Protein AF-A0A380EDW5-F1 (afdb_monomer_lite)

Foldseek 3Di:
DDFPAPDKDWAPDPDDDDDDRDPQAFTWIKTHDPPDQWIKIKTQVLSVCCVPPVDHSVNDPDGMDIDIHGDDPRVVVLVVVCVVPVQNLVSVLVVCVVGDFAFDDDPVDDPVPGHGDPVVCVVSPNPDDGDPDPPPPDPDDPVVVVVVCCVPCVVVVVVVPD

Sequence (162 aa):
MHFRLRSFKNYRSGELVHRDEKPYMGNTLYIGSLKSEVYFCIYEKDYEQYVKNDVPLEDAEVKNRFEIRLKNDRATQAMKDLLAHQQAEKTAFEIINRYIRFADKDDTKRRSDWKTNERWEWFIGKNRGALRLTTQPEPYSFERTLNWLHHQVAPTLKIASI

pLDDT: mean 74.52, std 17.67, range [36.69, 94.5]

InterPro domains:
  IPR003491 Replication initiation protein-like, C-terminal [PF02486] (4-159)

Structure (mmCIF, N/CA/C/O bac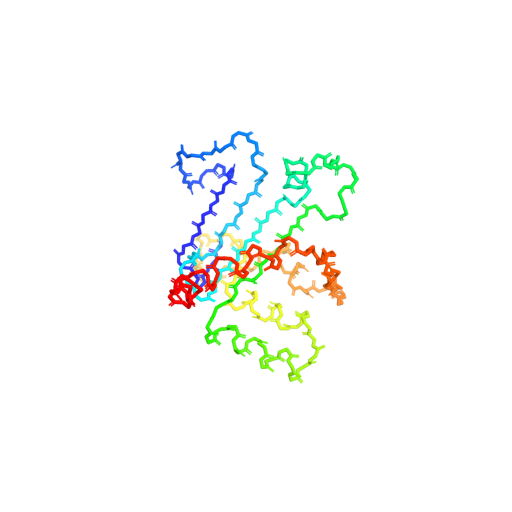kbone):
data_AF-A0A380EDW5-F1
#
_entry.id   AF-A0A380EDW5-F1
#
loop_
_atom_site.group_PDB
_atom_site.id
_atom_site.type_symbol
_atom_site.label_atom_id
_atom_site.label_alt_id
_atom_site.label_comp_id
_atom_site.label_asym_id
_atom_site.label_entity_id
_atom_site.label_seq_id
_atom_site.pdbx_PDB_ins_code
_atom_site.Cartn_x
_atom_site.Cartn_y
_atom_site.Cartn_z
_atom_site.occupancy
_atom_site.B_iso_or_equiv
_atom_site.auth_seq_id
_atom_site.auth_comp_id
_atom_site.auth_asym_id
_atom_site.auth_atom_id
_atom_site.pdbx_PDB_model_num
ATOM 1 N N . MET A 1 1 ? -17.288 2.778 3.390 1.00 41.66 1 MET A N 1
ATOM 2 C CA . MET A 1 1 ? -15.819 2.924 3.580 1.00 41.66 1 MET A CA 1
ATOM 3 C C . MET A 1 1 ? -15.544 3.628 4.909 1.00 41.66 1 MET A C 1
ATOM 5 O O . MET A 1 1 ? -16.112 4.693 5.114 1.00 41.66 1 MET A O 1
ATOM 9 N N . HIS A 1 2 ? -14.774 3.066 5.848 1.00 38.78 2 HIS A N 1
ATOM 10 C CA . HIS A 1 2 ? -14.362 3.743 7.094 1.00 38.78 2 HIS A CA 1
ATOM 11 C C . HIS A 1 2 ? -12.837 3.848 7.096 1.00 38.78 2 HIS A C 1
ATOM 13 O O . HIS A 1 2 ? -12.150 2.835 7.010 1.00 38.78 2 HIS A O 1
ATOM 19 N N . PHE A 1 3 ? -12.320 5.070 7.167 1.00 49.59 3 PHE A N 1
ATOM 20 C CA . PHE A 1 3 ? -10.891 5.323 7.256 1.00 49.59 3 PHE A CA 1
ATOM 21 C C . PHE A 1 3 ? -10.575 5.960 8.598 1.00 49.59 3 PHE A C 1
ATOM 23 O O . PHE A 1 3 ? -11.272 6.878 9.033 1.00 49.59 3 PHE A O 1
ATOM 30 N N . ARG A 1 4 ? -9.461 5.547 9.205 1.00 54.53 4 ARG A N 1
ATOM 31 C CA . ARG A 1 4 ? -8.828 6.347 10.263 1.00 54.53 4 ARG A CA 1
ATOM 32 C C . ARG A 1 4 ? -8.182 7.620 9.689 1.00 54.53 4 ARG A C 1
ATOM 34 O O . ARG A 1 4 ? -7.960 8.586 10.412 1.00 54.53 4 ARG A O 1
ATOM 41 N N . LEU A 1 5 ? -7.912 7.623 8.381 1.00 51.28 5 LEU A N 1
ATOM 42 C CA . LEU A 1 5 ? -7.402 8.744 7.593 1.00 51.28 5 LEU A CA 1
ATOM 43 C C . LEU A 1 5 ? -8.564 9.577 7.025 1.00 51.28 5 LEU A C 1
ATOM 45 O O . LEU A 1 5 ? -9.466 9.054 6.383 1.00 51.28 5 LEU A O 1
ATOM 49 N N . ARG A 1 6 ? -8.561 10.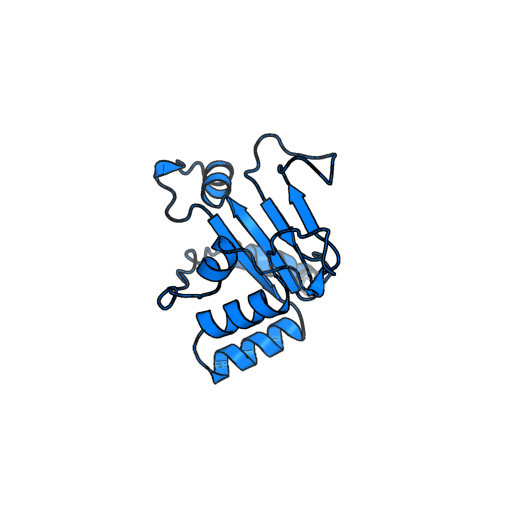891 7.262 1.00 54.19 6 ARG A N 1
ATOM 50 C CA . ARG A 1 6 ? -9.708 11.774 6.955 1.00 54.19 6 ARG A CA 1
ATOM 51 C C . ARG A 1 6 ? -9.723 12.349 5.534 1.00 54.19 6 ARG A C 1
ATOM 53 O O . ARG A 1 6 ? -10.597 13.143 5.216 1.00 54.19 6 ARG A O 1
ATOM 60 N N . SER A 1 7 ? -8.756 11.987 4.698 1.00 57.94 7 SER A N 1
ATOM 61 C CA . SER A 1 7 ? -8.604 12.521 3.344 1.00 57.94 7 SER A CA 1
ATOM 62 C C . SER A 1 7 ? -8.328 11.379 2.381 1.00 57.94 7 SER A C 1
ATOM 64 O O . SER A 1 7 ? -7.574 10.469 2.714 1.00 57.94 7 SER A O 1
ATOM 66 N N . PHE A 1 8 ? -8.938 11.430 1.206 1.00 59.56 8 PHE A N 1
ATOM 67 C CA . PHE A 1 8 ? -8.614 10.588 0.065 1.00 59.56 8 PHE A CA 1
ATOM 68 C C . PHE A 1 8 ? -8.682 11.452 -1.196 1.00 59.56 8 PHE A C 1
ATOM 70 O O . PHE A 1 8 ? -9.375 12.471 -1.215 1.00 59.56 8 PHE A O 1
ATOM 77 N N . LYS A 1 9 ? -7.919 11.077 -2.219 1.00 61.53 9 LYS A N 1
ATOM 78 C CA . LYS A 1 9 ? -7.956 11.684 -3.550 1.00 61.53 9 LYS A CA 1
ATOM 79 C C . LYS A 1 9 ? -8.046 10.565 -4.568 1.00 61.53 9 LYS A C 1
ATOM 81 O O . LYS A 1 9 ? -7.199 9.674 -4.556 1.00 61.53 9 LYS A O 1
ATOM 86 N N . ASN A 1 10 ? -9.058 10.612 -5.418 1.00 54.59 10 ASN A N 1
ATOM 87 C CA . ASN A 1 10 ? -9.188 9.702 -6.541 1.00 54.59 10 ASN A CA 1
ATOM 88 C C . ASN A 1 10 ? -8.859 10.458 -7.829 1.00 54.59 10 ASN A C 1
ATOM 90 O O . ASN A 1 10 ? -9.257 11.609 -7.983 1.00 54.59 10 ASN A O 1
ATOM 94 N N . TYR A 1 11 ? -8.113 9.818 -8.716 1.00 55.50 11 TYR A N 1
ATOM 95 C CA . TYR A 1 11 ? -7.901 10.259 -10.081 1.00 55.50 11 TYR A CA 1
ATOM 96 C C . TYR A 1 11 ? -8.624 9.251 -10.982 1.00 55.50 11 TYR A C 1
ATOM 98 O O . TYR A 1 11 ? -8.262 8.071 -10.967 1.00 55.50 11 TYR A O 1
ATOM 106 N N . ARG A 1 12 ? -9.625 9.748 -11.733 1.00 47.16 12 ARG A N 1
ATOM 107 C CA . ARG A 1 12 ? -10.540 9.062 -12.670 1.00 47.16 12 ARG A CA 1
ATOM 108 C C . ARG A 1 12 ? -11.780 8.318 -12.171 1.00 47.16 12 ARG A C 1
ATOM 110 O O . ARG A 1 12 ? -12.665 8.092 -12.998 1.00 47.16 12 ARG A O 1
ATOM 117 N N . SER A 1 13 ? -11.954 7.972 -10.891 1.00 40.84 13 SER A N 1
ATOM 118 C CA . SER A 1 13 ? -13.284 7.498 -10.471 1.00 40.84 13 SER A CA 1
ATOM 119 C C . SER A 1 13 ? -14.218 8.697 -10.343 1.00 40.84 13 SER A C 1
ATOM 121 O O . SER A 1 13 ? -14.036 9.519 -9.444 1.00 40.84 13 SER A O 1
ATOM 123 N N . GLY A 1 14 ? -15.205 8.793 -11.235 1.00 41.03 14 GLY A N 1
ATOM 124 C CA . GLY A 1 14 ? -16.296 9.753 -11.110 1.00 41.03 14 GLY A CA 1
ATOM 125 C C . GLY A 1 14 ? -16.817 9.802 -9.671 1.00 41.03 14 GLY A C 1
ATOM 126 O O . GLY A 1 14 ? -17.044 8.765 -9.057 1.00 41.03 14 GLY A O 1
ATOM 127 N N . GLU A 1 15 ? -16.968 11.026 -9.173 1.00 41.50 15 GLU A N 1
ATOM 128 C CA . GLU A 1 15 ? -17.260 11.440 -7.796 1.00 41.50 15 GLU A CA 1
ATOM 129 C C . GLU A 1 15 ? -16.038 11.717 -6.896 1.00 41.50 15 GLU A C 1
ATOM 131 O O . GLU A 1 15 ? -15.424 10.844 -6.287 1.00 41.50 15 GLU A O 1
ATOM 136 N N . LEU A 1 16 ? -15.823 13.032 -6.725 1.00 43.62 16 LEU A N 1
ATOM 137 C CA . LEU A 1 16 ? -14.997 13.714 -5.722 1.00 43.62 16 LEU A CA 1
ATOM 138 C C . LEU A 1 16 ? -13.505 13.891 -6.073 1.00 43.62 16 LEU A C 1
ATOM 140 O O . LEU A 1 16 ? -12.632 13.370 -5.383 1.00 43.62 16 LEU A O 1
ATOM 144 N N . VAL A 1 17 ? -13.230 14.720 -7.099 1.00 36.69 17 VAL A N 1
ATOM 145 C CA . VAL A 1 17 ? -12.353 15.930 -7.110 1.00 36.69 17 VAL A CA 1
ATOM 146 C C . VAL A 1 17 ? -11.959 16.263 -8.570 1.00 36.69 17 VAL A C 1
ATOM 148 O O . VAL A 1 17 ? -11.244 15.504 -9.207 1.00 36.69 17 VAL A O 1
ATOM 151 N N . HIS A 1 18 ? -12.387 17.420 -9.100 1.00 46.44 18 HIS A N 1
ATOM 152 C CA . HIS A 1 18 ? -11.993 17.945 -10.427 1.00 46.44 18 HIS A CA 1
ATOM 153 C C . HIS A 1 18 ? -10.767 18.881 -10.356 1.00 46.44 18 HIS A C 1
ATOM 155 O O . HIS A 1 18 ? -10.697 19.688 -9.430 1.00 46.44 18 HIS A O 1
ATOM 161 N N . ARG A 1 19 ? -9.872 18.848 -11.368 1.00 39.47 19 ARG A N 1
ATOM 162 C CA . ARG A 1 19 ? -9.721 19.892 -12.431 1.00 39.47 19 ARG A CA 1
ATOM 163 C C . ARG A 1 19 ? -8.540 19.675 -13.397 1.00 39.47 19 ARG A C 1
ATOM 165 O O . ARG A 1 19 ? -8.587 20.234 -14.481 1.00 39.47 19 ARG A O 1
ATOM 172 N N . ASP A 1 20 ? -7.566 18.826 -13.062 1.00 45.53 20 ASP A N 1
ATOM 173 C CA . ASP A 1 20 ? -6.349 18.610 -13.874 1.00 45.53 20 ASP A CA 1
ATOM 174 C C . ASP A 1 20 ? -6.137 17.127 -14.233 1.00 45.53 20 ASP A C 1
ATOM 176 O O . ASP A 1 20 ? -5.048 16.568 -14.076 1.00 45.53 20 ASP A O 1
ATOM 180 N N . GLU A 1 21 ? -7.195 16.435 -14.660 1.00 49.06 21 GLU A N 1
ATOM 181 C CA . GLU A 1 21 ? -7.068 15.046 -15.103 1.00 49.06 21 GLU A CA 1
ATOM 182 C C . GLU A 1 21 ? -6.335 14.999 -16.444 1.00 49.06 21 GLU A C 1
ATOM 184 O O . GLU A 1 21 ? -6.858 15.409 -17.479 1.00 49.06 21 GLU A O 1
ATOM 189 N N . LYS A 1 22 ? -5.100 14.483 -16.441 1.00 51.81 22 LYS A N 1
ATOM 190 C CA . LYS A 1 22 ? -4.420 14.166 -17.694 1.00 51.81 22 LYS A CA 1
ATOM 191 C C . LYS A 1 22 ? -5.186 13.019 -18.376 1.00 51.81 22 LYS A C 1
ATOM 193 O O . LYS A 1 22 ? -5.343 11.955 -17.766 1.00 51.81 22 LYS A O 1
ATOM 198 N N . PRO A 1 23 ? -5.610 13.172 -19.643 1.00 51.75 23 PRO A N 1
ATOM 199 C CA . PRO A 1 23 ? -6.417 12.187 -20.377 1.00 51.75 23 PRO A CA 1
ATOM 200 C C . PRO A 1 23 ? -5.718 10.838 -20.630 1.00 51.75 23 PRO A C 1
ATOM 202 O O . PRO A 1 23 ? -6.319 9.938 -21.208 1.00 51.75 23 PRO A O 1
ATOM 205 N N . TYR A 1 24 ? -4.514 10.626 -20.086 1.00 54.88 24 TYR A N 1
ATOM 206 C CA . TYR A 1 24 ? -3.712 9.411 -20.243 1.00 54.88 24 TYR A CA 1
ATOM 207 C C . TYR A 1 24 ? -3.263 8.742 -18.928 1.00 54.88 24 TYR A C 1
ATOM 209 O O . TYR A 1 24 ? -2.404 7.880 -18.981 1.00 54.88 24 TYR A O 1
ATOM 217 N N . MET A 1 25 ? -3.775 9.095 -17.742 1.00 60.59 25 MET A N 1
ATOM 218 C CA . MET A 1 25 ? -3.390 8.389 -16.499 1.00 60.59 25 MET A CA 1
ATOM 219 C C . MET A 1 25 ? -4.383 7.284 -16.133 1.00 60.59 25 MET A C 1
ATOM 221 O O . MET A 1 25 ? -5.539 7.600 -15.911 1.00 60.59 25 MET A O 1
ATOM 225 N N . GLY A 1 26 ? -3.956 6.024 -16.005 1.00 65.25 26 GLY A N 1
ATOM 226 C CA . GLY A 1 26 ? -4.782 4.956 -15.413 1.00 65.25 26 GLY A CA 1
ATOM 227 C C . GLY A 1 26 ? -5.332 5.324 -14.023 1.00 65.25 26 GLY A C 1
ATOM 228 O O . GLY A 1 26 ? -4.883 6.291 -13.394 1.00 65.25 26 GLY A O 1
ATOM 229 N N . ASN A 1 27 ? -6.319 4.574 -13.532 1.00 81.06 27 ASN A N 1
ATOM 230 C CA . ASN A 1 27 ? -6.985 4.880 -12.263 1.00 81.06 27 ASN A CA 1
ATOM 231 C C . ASN A 1 27 ? -5.978 4.886 -11.105 1.00 81.06 27 ASN A C 1
ATOM 233 O O . ASN A 1 27 ? -5.196 3.949 -10.941 1.00 81.06 27 ASN A O 1
ATOM 237 N N . THR A 1 28 ? -6.000 5.943 -10.287 1.00 82.56 28 THR A N 1
ATOM 238 C CA . THR A 1 28 ? -5.124 6.073 -9.113 1.00 82.56 28 THR A CA 1
ATOM 239 C C . THR A 1 28 ? -5.902 6.589 -7.909 1.00 82.56 28 THR A C 1
ATOM 241 O O . THR A 1 28 ? -6.503 7.659 -7.943 1.00 82.56 28 THR A O 1
ATOM 244 N N . LEU A 1 29 ? -5.828 5.868 -6.796 1.00 86.38 29 LEU A N 1
ATOM 245 C CA . LEU A 1 29 ? -6.452 6.207 -5.527 1.00 86.38 29 LEU A CA 1
ATOM 246 C C . LEU A 1 29 ? -5.385 6.445 -4.456 1.00 86.38 29 LEU A C 1
ATOM 248 O O . LEU A 1 29 ? -4.678 5.529 -4.031 1.00 86.38 29 LEU A O 1
ATOM 252 N N . TYR A 1 30 ? -5.323 7.680 -3.964 1.00 87.12 30 TYR A N 1
ATOM 253 C CA . TYR A 1 30 ? -4.570 8.040 -2.772 1.00 87.12 30 TYR A CA 1
ATOM 254 C C . TYR A 1 30 ? -5.481 8.051 -1.551 1.00 87.12 30 TYR A C 1
ATOM 256 O O . TYR A 1 30 ? -6.520 8.713 -1.531 1.00 87.12 30 TYR A O 1
ATOM 264 N N . ILE A 1 31 ? -5.061 7.369 -0.492 1.00 87.50 31 ILE A N 1
ATOM 265 C CA . ILE A 1 31 ? -5.769 7.339 0.789 1.00 87.50 31 ILE A CA 1
ATOM 266 C C . ILE A 1 31 ? -4.842 7.921 1.849 1.00 87.50 31 ILE A C 1
ATOM 268 O O . ILE A 1 31 ? -3.760 7.397 2.101 1.00 87.50 31 ILE A O 1
ATOM 272 N N . GLY A 1 32 ? -5.278 8.989 2.501 1.00 84.00 32 GLY A N 1
ATOM 273 C CA . GLY A 1 32 ? -4.457 9.809 3.380 1.00 84.00 32 GLY A CA 1
ATOM 274 C C . GLY A 1 32 ? -3.890 11.040 2.676 1.00 84.00 32 GLY A C 1
ATOM 275 O O . GLY A 1 32 ? -4.061 11.258 1.479 1.00 84.00 32 GLY A O 1
ATOM 276 N N . SER A 1 33 ? -3.214 11.879 3.457 1.00 83.56 33 SER A N 1
ATOM 277 C CA . SER A 1 33 ? -2.545 13.073 2.939 1.00 83.56 33 SER A CA 1
ATOM 278 C C . SER A 1 33 ? -1.107 12.743 2.549 1.00 83.56 33 SER A C 1
ATOM 280 O O . SER A 1 33 ? -0.386 12.131 3.333 1.00 83.56 33 SER A O 1
ATOM 282 N N . LEU A 1 34 ? -0.634 13.251 1.408 1.00 82.81 34 LEU A N 1
ATOM 283 C CA . LEU A 1 34 ? 0.780 13.151 1.009 1.00 82.81 34 LEU A CA 1
ATOM 284 C C . LEU A 1 34 ? 1.735 13.788 2.034 1.00 82.81 34 LEU A C 1
ATOM 286 O O . LEU A 1 34 ? 2.914 13.437 2.081 1.00 82.81 34 LEU A O 1
ATOM 290 N N . LYS A 1 35 ? 1.243 14.721 2.862 1.00 84.12 35 LYS A N 1
ATOM 291 C CA . LYS A 1 35 ? 2.008 15.344 3.955 1.00 84.12 35 LYS A CA 1
ATOM 292 C C . LYS A 1 35 ? 2.001 14.520 5.246 1.00 84.12 35 LYS A C 1
ATOM 294 O O . LYS A 1 35 ? 2.803 14.795 6.126 1.00 84.12 35 LYS A O 1
ATOM 299 N N . SER A 1 36 ? 1.108 13.538 5.373 1.00 85.19 36 SER A N 1
ATOM 300 C CA . SER A 1 36 ? 1.035 12.691 6.565 1.00 85.19 36 SER A CA 1
ATOM 301 C C . SER A 1 36 ? 2.130 11.624 6.580 1.00 85.19 36 SER A C 1
ATOM 303 O O . SER A 1 36 ? 2.738 11.315 5.552 1.00 85.19 36 SER A O 1
ATOM 305 N N . GLU A 1 37 ? 2.373 11.059 7.761 1.00 89.50 37 GLU A N 1
ATOM 306 C CA . GLU A 1 37 ? 3.376 10.009 7.959 1.00 89.50 37 GLU A CA 1
ATOM 307 C C . GLU A 1 37 ? 2.957 8.641 7.416 1.00 89.50 37 GLU A C 1
ATOM 309 O O . GLU A 1 37 ? 3.798 7.755 7.306 1.00 89.50 37 GLU A O 1
ATOM 314 N N . VAL A 1 38 ? 1.673 8.463 7.084 1.00 89.56 38 VAL A N 1
ATOM 315 C CA . VAL A 1 38 ? 1.143 7.252 6.449 1.00 89.56 38 VAL A CA 1
ATOM 316 C C . VAL A 1 38 ? 0.128 7.640 5.389 1.00 89.56 38 VAL A C 1
ATOM 318 O O . VAL A 1 38 ? -0.891 8.256 5.698 1.00 89.56 38 VAL A O 1
ATOM 321 N N . TYR A 1 39 ? 0.364 7.216 4.156 1.00 90.94 39 TYR A N 1
ATOM 322 C CA . TYR A 1 39 ? -0.643 7.243 3.104 1.00 90.94 39 TYR A CA 1
ATOM 323 C C . TYR A 1 39 ? -0.509 6.010 2.214 1.00 90.94 39 TYR A C 1
ATOM 325 O O . TYR A 1 39 ? 0.519 5.333 2.211 1.00 90.94 39 TYR A O 1
ATOM 333 N N . PHE A 1 40 ? -1.560 5.724 1.462 1.00 90.69 40 PHE A N 1
ATOM 334 C CA . PHE A 1 40 ? -1.609 4.604 0.534 1.00 90.69 40 PHE A CA 1
ATOM 335 C C . PHE A 1 40 ? -1.794 5.118 -0.885 1.00 90.69 40 PHE A C 1
ATOM 337 O O . PHE A 1 40 ? -2.445 6.146 -1.087 1.00 90.69 40 PHE A O 1
ATOM 344 N N . CYS A 1 41 ? -1.221 4.405 -1.848 1.00 90.75 41 CYS A N 1
ATOM 345 C CA . CYS A 1 41 ? -1.361 4.683 -3.272 1.00 90.75 41 CYS A CA 1
ATOM 346 C C . CYS A 1 41 ? -1.721 3.381 -3.983 1.00 90.75 41 CYS A C 1
ATOM 348 O O . CYS A 1 41 ? -0.945 2.429 -3.958 1.00 90.75 41 CYS A O 1
ATOM 350 N N . ILE A 1 42 ? -2.905 3.337 -4.580 1.00 89.94 42 ILE A N 1
ATOM 351 C CA . ILE A 1 42 ? -3.434 2.172 -5.288 1.00 89.94 42 ILE A CA 1
ATOM 352 C C . ILE A 1 42 ? -3.636 2.590 -6.733 1.00 89.94 42 ILE A C 1
ATOM 354 O O . ILE A 1 42 ? -4.336 3.571 -6.963 1.00 89.94 42 ILE A O 1
ATOM 358 N N . TYR A 1 43 ? -3.023 1.904 -7.690 1.00 89.31 43 TYR A N 1
ATOM 359 C CA . TYR A 1 43 ? -3.123 2.310 -9.090 1.00 89.31 43 TYR A CA 1
ATOM 360 C C . TYR A 1 43 ? -2.917 1.166 -10.078 1.00 89.31 43 TYR A C 1
ATOM 362 O O . TYR A 1 43 ? -2.344 0.127 -9.736 1.00 89.31 43 TYR A O 1
ATOM 370 N N . GLU A 1 44 ? -3.361 1.409 -11.308 1.00 89.62 44 GLU A N 1
ATOM 371 C CA . GLU A 1 44 ? -3.144 0.567 -12.489 1.00 89.62 44 GLU A CA 1
ATOM 372 C C . GLU A 1 44 ? -1.679 0.688 -12.941 1.00 89.62 44 GLU A C 1
ATOM 374 O O . GLU A 1 44 ? -1.263 1.661 -13.576 1.00 89.62 44 GLU A O 1
ATOM 379 N N . LYS A 1 45 ? -0.860 -0.276 -12.512 1.00 89.81 45 LYS A N 1
ATOM 380 C CA . LYS A 1 45 ? 0.584 -0.328 -12.760 1.00 89.81 45 LYS A CA 1
ATOM 381 C C . LYS A 1 45 ? 0.895 -0.700 -14.206 1.00 89.81 45 LYS A C 1
ATOM 383 O O . LYS A 1 45 ? 1.862 -0.174 -14.744 1.00 89.81 45 LYS A O 1
ATOM 388 N N . ASP A 1 46 ? 0.086 -1.549 -14.824 1.00 89.12 46 ASP A N 1
ATOM 389 C CA . ASP A 1 46 ? 0.166 -1.861 -16.254 1.00 89.12 46 ASP A CA 1
ATOM 390 C C . ASP A 1 46 ? -0.005 -0.597 -17.104 1.00 89.12 46 ASP A C 1
ATOM 392 O O . ASP A 1 46 ? 0.832 -0.294 -17.951 1.00 89.12 46 ASP A O 1
ATOM 396 N N . TYR A 1 47 ? -1.014 0.213 -16.793 1.00 87.81 47 TYR A N 1
ATOM 397 C CA . TYR A 1 47 ? -1.272 1.471 -17.477 1.00 87.81 47 TYR A CA 1
ATOM 398 C C . TYR A 1 47 ? -0.182 2.513 -17.197 1.00 87.81 47 TYR A C 1
ATOM 400 O O . TYR A 1 47 ? 0.217 3.255 -18.093 1.00 87.81 47 TYR A O 1
ATOM 408 N N . GLU A 1 48 ? 0.344 2.567 -15.967 1.00 85.25 48 GLU A N 1
ATOM 409 C CA . GLU A 1 48 ? 1.505 3.406 -15.648 1.00 85.25 48 GLU A CA 1
ATOM 410 C C . GLU A 1 48 ? 2.729 3.027 -16.498 1.00 85.25 48 GLU A C 1
ATOM 412 O O . GLU A 1 48 ? 3.426 3.919 -16.982 1.00 85.25 48 GLU A O 1
ATOM 417 N N . GLN A 1 49 ? 2.984 1.726 -16.683 1.00 85.12 49 GLN A N 1
ATOM 418 C CA . GLN A 1 49 ? 4.108 1.226 -17.479 1.00 85.12 49 GLN A CA 1
ATOM 419 C C . GLN A 1 49 ? 3.912 1.476 -18.973 1.00 85.12 49 GLN A C 1
ATOM 421 O O . GLN A 1 49 ? 4.847 1.932 -19.626 1.00 85.12 49 GLN A O 1
ATOM 426 N N . TYR A 1 50 ? 2.701 1.273 -19.491 1.00 84.69 50 TYR A N 1
ATOM 427 C CA . TYR A 1 50 ? 2.357 1.613 -20.870 1.00 84.69 50 TYR A CA 1
ATOM 428 C C . TYR A 1 50 ? 2.632 3.091 -21.168 1.00 84.69 50 TYR A C 1
ATOM 430 O O . TYR A 1 50 ? 3.349 3.427 -22.102 1.00 84.69 50 TYR A O 1
ATOM 438 N N . VAL A 1 51 ? 2.155 3.997 -20.313 1.00 82.31 51 VAL A N 1
ATOM 439 C CA . VAL A 1 51 ? 2.300 5.444 -20.540 1.00 82.31 51 VAL A CA 1
ATOM 440 C C . VAL A 1 51 ? 3.745 5.925 -20.401 1.00 82.31 51 VAL A C 1
ATOM 442 O O . VAL A 1 51 ? 4.142 6.867 -21.084 1.00 82.31 51 VAL A O 1
ATOM 445 N N . LYS A 1 52 ? 4.525 5.348 -19.479 1.00 82.56 52 LYS A N 1
ATOM 446 C CA . LYS A 1 52 ? 5.893 5.815 -19.201 1.00 82.56 52 LYS A CA 1
ATOM 447 C C . LYS A 1 52 ? 6.953 5.160 -20.071 1.00 82.56 52 LYS A C 1
ATOM 449 O O . LYS A 1 52 ? 7.925 5.822 -20.412 1.00 82.56 52 LYS A O 1
ATOM 454 N N . ASN A 1 53 ? 6.779 3.876 -20.355 1.00 83.56 53 ASN A N 1
ATOM 455 C CA . ASN A 1 53 ? 7.814 3.013 -20.908 1.00 83.56 53 ASN A CA 1
ATOM 456 C C . ASN A 1 53 ? 7.350 2.270 -22.173 1.00 83.56 53 ASN A C 1
ATOM 458 O O . ASN A 1 53 ? 8.087 1.414 -22.648 1.00 83.56 53 ASN A O 1
ATOM 462 N N . ASP A 1 54 ? 6.152 2.573 -22.696 1.00 83.81 54 ASP A N 1
ATOM 463 C CA . ASP A 1 54 ? 5.564 1.969 -23.906 1.00 83.81 54 ASP A CA 1
ATOM 464 C C . ASP A 1 54 ? 5.474 0.433 -23.852 1.00 83.81 54 ASP A C 1
ATOM 466 O O . ASP A 1 54 ? 5.492 -0.258 -24.866 1.00 83.81 54 ASP A O 1
ATOM 470 N N . VAL A 1 55 ? 5.379 -0.121 -22.637 1.00 84.62 55 VAL A N 1
ATOM 471 C CA . VAL A 1 55 ? 5.199 -1.561 -22.424 1.00 84.62 55 VAL A CA 1
ATOM 472 C C . VAL A 1 55 ? 3.747 -1.923 -22.749 1.00 84.62 55 VAL A C 1
ATOM 474 O O . VAL A 1 55 ? 2.846 -1.362 -22.115 1.00 84.62 55 VAL A O 1
ATOM 477 N N . PRO A 1 56 ? 3.481 -2.854 -23.684 1.00 88.06 56 PRO A N 1
ATOM 478 C CA . PRO A 1 56 ? 2.123 -3.294 -23.980 1.00 88.06 56 PRO A CA 1
ATOM 479 C C . PRO A 1 56 ? 1.397 -3.792 -22.725 1.00 88.06 56 PRO A C 1
ATOM 481 O O . PRO A 1 56 ? 1.973 -4.479 -21.883 1.00 88.06 56 PRO A O 1
ATOM 484 N N . LEU A 1 57 ? 0.103 -3.475 -22.599 1.00 86.00 57 LEU A N 1
ATOM 485 C CA . LEU A 1 57 ? -0.696 -3.865 -21.425 1.00 86.00 57 LEU A CA 1
ATOM 486 C C . LEU A 1 57 ? -0.768 -5.389 -21.231 1.00 86.00 57 LEU A C 1
ATOM 488 O O . LEU A 1 57 ? -0.933 -5.863 -20.109 1.00 86.00 57 LEU A O 1
ATOM 492 N N . GLU A 1 58 ? -0.661 -6.149 -22.321 1.00 88.12 58 GLU A N 1
ATOM 493 C CA . GLU A 1 58 ? -0.630 -7.615 -22.312 1.00 88.12 58 GLU A CA 1
ATOM 494 C C . GLU A 1 58 ? 0.671 -8.193 -21.742 1.00 88.12 58 GLU A C 1
ATOM 496 O O . GLU A 1 58 ? 0.635 -9.250 -21.113 1.00 88.12 58 GLU A O 1
ATOM 501 N N . ASP A 1 59 ? 1.776 -7.454 -21.861 1.00 88.44 59 ASP A N 1
ATOM 502 C CA . ASP A 1 59 ? 3.101 -7.853 -21.379 1.00 88.44 59 ASP A CA 1
ATOM 503 C C . ASP A 1 59 ? 3.357 -7.419 -19.925 1.00 88.44 59 ASP A C 1
ATOM 505 O O . ASP A 1 59 ? 4.386 -7.743 -19.325 1.00 88.44 59 ASP A O 1
ATOM 509 N N . ALA A 1 60 ? 2.429 -6.673 -19.322 1.00 83.00 60 ALA A N 1
ATOM 510 C CA . ALA A 1 60 ? 2.583 -6.179 -17.964 1.00 83.00 60 ALA A CA 1
ATOM 511 C C . ALA A 1 60 ? 2.441 -7.305 -16.921 1.00 83.00 60 ALA A C 1
ATOM 513 O O . ALA A 1 60 ? 1.348 -7.807 -16.655 1.00 83.00 60 ALA A O 1
ATOM 514 N N . GLU A 1 61 ? 3.543 -7.633 -16.236 1.00 84.75 61 GLU A N 1
ATOM 515 C CA . GLU A 1 61 ? 3.568 -8.628 -15.146 1.00 84.75 61 GLU A CA 1
ATOM 516 C C . GLU A 1 61 ? 2.637 -8.248 -13.979 1.00 84.75 61 GLU A C 1
ATOM 518 O O . GLU A 1 61 ? 2.001 -9.098 -13.353 1.00 84.75 61 GLU A O 1
ATOM 523 N N . VAL A 1 62 ? 2.540 -6.950 -13.676 1.00 85.69 62 VAL A N 1
ATOM 524 C CA . VAL A 1 62 ? 1.751 -6.428 -12.556 1.00 85.69 62 VAL A CA 1
ATOM 525 C C . VAL A 1 62 ? 0.695 -5.465 -13.073 1.00 85.69 62 VAL A C 1
ATOM 527 O O . VAL A 1 62 ? 1.019 -4.351 -13.478 1.00 85.69 62 VAL A O 1
ATOM 530 N N . LYS A 1 63 ? -0.577 -5.863 -12.956 1.00 88.94 63 LYS A N 1
ATOM 531 C CA . LYS A 1 63 ? -1.722 -5.020 -13.335 1.00 88.94 63 LYS A CA 1
ATOM 532 C C . LYS A 1 63 ? -1.983 -3.891 -12.350 1.00 88.94 63 LYS A C 1
ATOM 534 O O . LYS A 1 63 ? -2.037 -2.731 -12.717 1.00 88.94 63 LYS A O 1
ATOM 539 N N . ASN A 1 64 ? -2.092 -4.212 -11.062 1.00 88.38 64 ASN A N 1
ATOM 540 C CA . ASN A 1 64 ? -2.376 -3.234 -10.011 1.00 88.38 64 ASN A CA 1
ATOM 541 C C . ASN A 1 64 ? -1.254 -3.215 -8.979 1.00 88.38 64 ASN A C 1
ATOM 543 O O . ASN A 1 64 ? -0.765 -4.273 -8.580 1.00 88.38 64 ASN A O 1
ATOM 547 N N . ARG A 1 65 ? -0.891 -2.028 -8.486 1.00 88.69 65 ARG A N 1
ATOM 548 C CA . ARG A 1 65 ? 0.042 -1.884 -7.365 1.00 88.69 65 ARG A CA 1
ATOM 549 C C . ARG A 1 65 ? -0.628 -1.209 -6.180 1.00 88.69 65 ARG A C 1
ATOM 551 O O . ARG A 1 65 ? -1.255 -0.163 -6.315 1.00 88.69 65 ARG A O 1
ATOM 558 N N . PHE A 1 66 ? -0.441 -1.808 -5.008 1.00 88.44 66 PHE A N 1
ATOM 559 C CA . PHE A 1 66 ? -0.847 -1.255 -3.723 1.00 88.44 66 PHE A CA 1
ATOM 560 C C . PHE A 1 66 ? 0.407 -0.860 -2.942 1.00 88.44 66 PHE A C 1
ATOM 562 O O . PHE A 1 66 ? 1.188 -1.716 -2.533 1.00 88.44 66 PHE A O 1
ATOM 569 N N . GLU A 1 67 ? 0.621 0.436 -2.739 1.00 91.00 67 GLU A N 1
ATOM 570 C CA . GLU A 1 67 ? 1.782 0.958 -2.020 1.00 91.00 67 GLU A CA 1
ATOM 571 C C . GLU A 1 67 ? 1.386 1.484 -0.641 1.00 91.00 67 GLU A C 1
ATOM 573 O O . GLU A 1 67 ? 0.470 2.300 -0.509 1.00 91.00 67 GLU A O 1
ATOM 578 N N . ILE A 1 68 ? 2.139 1.070 0.379 1.00 91.00 68 ILE A N 1
ATOM 579 C CA . ILE A 1 68 ? 2.099 1.641 1.726 1.00 91.00 68 ILE A CA 1
ATOM 580 C C . ILE A 1 68 ? 3.274 2.611 1.840 1.00 91.00 68 ILE A C 1
ATOM 582 O O . ILE A 1 68 ? 4.432 2.205 1.759 1.00 91.00 68 ILE A O 1
ATOM 586 N N . ARG A 1 69 ? 2.992 3.901 2.020 1.00 92.56 69 ARG A N 1
ATOM 587 C CA . ARG A 1 69 ? 4.017 4.945 2.109 1.00 92.56 69 ARG A CA 1
ATOM 588 C C . ARG A 1 69 ? 4.107 5.431 3.549 1.00 92.56 69 ARG A C 1
ATOM 590 O O . ARG A 1 69 ? 3.154 6.013 4.066 1.00 92.56 69 ARG A O 1
ATOM 597 N N . LEU A 1 70 ? 5.257 5.202 4.176 1.00 92.56 70 LEU A N 1
ATOM 598 C CA . LEU A 1 70 ? 5.530 5.541 5.573 1.00 92.56 70 LEU A CA 1
ATOM 599 C C . LEU A 1 70 ? 6.625 6.606 5.664 1.00 92.56 70 LEU A C 1
ATOM 601 O O . LEU A 1 70 ? 7.542 6.621 4.844 1.00 92.56 70 LEU A O 1
ATOM 605 N N . LYS A 1 71 ? 6.550 7.482 6.668 1.00 91.31 71 LYS A N 1
ATOM 606 C CA . LYS A 1 71 ? 7.574 8.496 6.972 1.00 91.31 71 LYS A CA 1
ATOM 607 C C . LYS A 1 71 ? 7.861 8.542 8.471 1.00 91.31 71 LYS A C 1
ATOM 609 O O . LYS A 1 71 ? 7.022 8.116 9.264 1.00 91.31 71 LYS A O 1
ATOM 614 N N . ASN A 1 72 ? 9.018 9.100 8.831 1.00 93.56 72 ASN A N 1
ATOM 615 C CA . ASN A 1 72 ? 9.419 9.406 10.208 1.00 93.56 72 ASN A CA 1
ATOM 616 C C . ASN A 1 72 ? 9.174 8.222 11.168 1.00 93.56 72 ASN A C 1
ATOM 618 O O . ASN A 1 72 ? 9.517 7.080 10.856 1.00 93.56 72 ASN A O 1
ATOM 622 N N . ASP A 1 73 ? 8.520 8.476 12.301 1.00 92.38 73 ASP A N 1
ATOM 623 C CA . ASP A 1 73 ? 8.239 7.505 13.357 1.00 92.38 73 ASP A CA 1
ATOM 624 C C . ASP A 1 73 ? 7.448 6.293 12.862 1.00 92.38 73 ASP A C 1
ATOM 626 O O . ASP A 1 73 ? 7.667 5.168 13.318 1.00 92.38 73 ASP A O 1
ATOM 630 N N . ARG A 1 74 ? 6.548 6.482 11.889 1.00 91.31 74 ARG A N 1
ATOM 631 C CA . ARG A 1 74 ? 5.765 5.383 11.306 1.00 91.31 74 ARG A CA 1
ATOM 632 C C . ARG A 1 74 ? 6.627 4.450 10.469 1.00 91.31 74 ARG A C 1
ATOM 634 O O . ARG A 1 74 ? 6.421 3.240 10.540 1.00 91.31 74 ARG A O 1
ATOM 641 N N . ALA A 1 75 ? 7.599 4.991 9.735 1.00 92.88 75 ALA A N 1
ATOM 642 C CA . ALA A 1 75 ? 8.586 4.183 9.024 1.00 92.88 75 ALA A CA 1
ATOM 643 C C . ALA A 1 75 ? 9.494 3.441 10.015 1.00 92.88 75 ALA A C 1
ATOM 645 O O . ALA A 1 75 ? 9.662 2.230 9.896 1.00 92.88 75 ALA A O 1
ATOM 646 N N . THR A 1 76 ? 9.992 4.130 11.047 1.00 92.56 76 THR A N 1
ATOM 647 C CA . THR A 1 76 ? 10.825 3.525 12.098 1.00 92.56 76 THR A CA 1
ATOM 648 C C . THR A 1 76 ? 10.112 2.364 12.790 1.00 92.56 76 THR A C 1
ATOM 650 O O . THR A 1 76 ? 10.698 1.299 12.976 1.00 92.56 76 THR A O 1
ATOM 653 N N . GLN A 1 77 ? 8.837 2.533 13.147 1.00 90.88 77 GLN A N 1
ATOM 654 C CA . GLN A 1 77 ? 8.072 1.481 13.813 1.00 90.88 77 GLN A CA 1
ATOM 655 C C . GLN A 1 77 ? 7.821 0.276 12.900 1.00 90.88 77 GLN A C 1
ATOM 657 O O . GLN A 1 77 ? 7.939 -0.857 13.360 1.00 90.88 77 GLN A O 1
ATOM 662 N N . ALA A 1 78 ? 7.504 0.504 11.623 1.00 90.00 78 ALA A N 1
ATOM 663 C CA . ALA A 1 78 ? 7.317 -0.584 10.666 1.00 90.00 78 ALA A CA 1
ATOM 664 C C . ALA A 1 78 ? 8.618 -1.358 10.417 1.00 90.00 78 ALA A C 1
ATOM 666 O O . ALA A 1 78 ? 8.589 -2.578 10.328 1.00 90.00 78 ALA A O 1
ATOM 667 N N . MET A 1 79 ? 9.764 -0.671 10.376 1.00 92.06 79 MET A N 1
ATOM 668 C CA . MET A 1 79 ? 11.066 -1.332 10.260 1.00 92.06 79 MET A CA 1
ATOM 669 C C . MET A 1 79 ? 11.400 -2.170 11.494 1.00 92.06 79 MET A C 1
ATOM 671 O O . MET A 1 79 ? 11.897 -3.281 11.347 1.00 92.06 79 MET A O 1
ATOM 675 N N . LYS A 1 80 ? 11.104 -1.677 12.704 1.00 90.94 80 LYS A N 1
ATOM 676 C CA . LYS A 1 80 ? 11.275 -2.461 13.940 1.00 90.94 80 LYS A CA 1
ATOM 677 C C . LYS A 1 80 ? 10.436 -3.738 13.915 1.00 90.94 80 LYS A C 1
ATOM 679 O O . LYS A 1 80 ? 10.957 -4.801 14.230 1.00 90.94 80 LYS A O 1
ATOM 684 N N . ASP A 1 81 ? 9.171 -3.626 13.518 1.00 87.38 81 ASP A N 1
ATOM 685 C CA . ASP A 1 81 ? 8.261 -4.768 13.390 1.00 87.38 81 ASP A CA 1
ATOM 686 C C . ASP A 1 81 ? 8.759 -5.783 12.347 1.00 87.38 81 ASP A C 1
ATOM 688 O O . ASP A 1 81 ? 8.893 -6.974 12.635 1.00 87.38 81 ASP A O 1
ATOM 692 N N . LEU A 1 82 ? 9.152 -5.286 11.170 1.00 88.50 82 LEU A N 1
ATOM 693 C CA . LEU A 1 82 ? 9.693 -6.101 10.088 1.00 88.50 82 LEU A CA 1
ATOM 694 C C . LEU A 1 82 ? 10.972 -6.839 10.501 1.00 88.50 82 LEU A C 1
ATOM 696 O O . LEU A 1 82 ? 11.116 -8.018 10.194 1.00 88.50 82 LEU A O 1
ATOM 700 N N . LEU A 1 83 ? 11.897 -6.170 11.193 1.00 90.25 83 LEU A N 1
ATOM 701 C CA . LEU A 1 83 ? 13.143 -6.779 11.671 1.00 90.25 83 LEU A CA 1
ATOM 702 C C . LEU A 1 83 ? 12.892 -7.814 12.773 1.00 90.25 83 LEU A C 1
ATOM 704 O O . LEU A 1 83 ? 13.570 -8.839 12.808 1.00 90.25 83 LEU A O 1
ATOM 708 N N . ALA A 1 84 ? 11.915 -7.567 13.649 1.00 89.75 84 ALA A N 1
ATOM 709 C CA . ALA A 1 84 ? 11.559 -8.481 14.730 1.00 89.75 84 ALA A CA 1
ATOM 710 C C . ALA A 1 84 ? 10.883 -9.761 14.218 1.00 89.75 84 ALA A C 1
ATOM 712 O O . ALA A 1 84 ? 11.118 -10.841 14.758 1.00 89.75 84 ALA A O 1
ATOM 713 N N . HIS A 1 85 ? 10.037 -9.652 13.192 1.00 83.88 85 HIS A N 1
ATOM 714 C CA . HIS A 1 85 ? 9.223 -10.770 12.712 1.00 83.88 85 HIS A CA 1
ATOM 715 C C . HIS A 1 85 ? 9.712 -11.398 11.405 1.00 83.88 85 HIS A C 1
ATOM 717 O O . HIS A 1 85 ? 9.303 -12.514 11.097 1.00 83.88 85 HIS A O 1
ATOM 723 N N . GLN A 1 86 ? 10.551 -10.701 10.635 1.00 84.12 86 GLN A N 1
ATOM 724 C CA . GLN A 1 86 ? 11.060 -11.113 9.318 1.00 84.12 86 GLN A CA 1
ATOM 725 C C . GLN A 1 86 ? 9.959 -11.539 8.326 1.00 84.12 86 GLN A C 1
ATOM 727 O O . GLN A 1 86 ? 10.197 -12.301 7.392 1.00 84.12 86 GLN A O 1
ATOM 732 N N . GLN A 1 87 ? 8.738 -11.030 8.511 1.00 83.88 87 GLN A N 1
ATOM 733 C CA . GLN A 1 87 ? 7.564 -11.362 7.705 1.00 83.88 87 GLN A CA 1
ATOM 734 C C . GLN A 1 87 ? 6.939 -10.083 7.155 1.00 83.88 87 GLN A C 1
ATOM 736 O O . GLN A 1 87 ? 6.038 -9.499 7.755 1.00 83.88 87 GLN A O 1
ATOM 741 N N . ALA A 1 88 ? 7.407 -9.662 5.978 1.00 84.88 88 ALA A N 1
ATOM 742 C CA . ALA A 1 88 ? 6.940 -8.439 5.326 1.00 84.88 88 ALA A CA 1
ATOM 743 C C . ALA A 1 88 ? 5.428 -8.432 5.063 1.00 84.88 88 ALA A C 1
ATOM 745 O O . ALA A 1 88 ? 4.794 -7.386 5.182 1.00 84.88 88 ALA A O 1
ATOM 746 N N . GLU A 1 89 ? 4.844 -9.594 4.749 1.00 84.25 89 GLU A N 1
ATOM 747 C CA . GLU A 1 89 ? 3.398 -9.725 4.564 1.00 84.25 89 GLU A CA 1
ATOM 748 C C . GLU A 1 89 ? 2.642 -9.333 5.833 1.00 84.25 89 GLU A C 1
ATOM 750 O O . GLU A 1 89 ? 1.760 -8.475 5.787 1.00 84.25 89 GLU A O 1
ATOM 755 N N . LYS A 1 90 ? 3.025 -9.919 6.970 1.00 84.00 90 LYS A N 1
ATOM 756 C CA . LYS A 1 90 ? 2.394 -9.658 8.261 1.00 84.00 90 LYS A CA 1
ATOM 757 C C . LYS A 1 90 ? 2.451 -8.167 8.599 1.00 84.00 90 LYS A C 1
ATOM 759 O O . LYS A 1 90 ? 1.404 -7.557 8.806 1.00 84.00 90 LYS A O 1
ATOM 764 N N . THR A 1 91 ? 3.640 -7.565 8.551 1.00 87.38 91 THR A N 1
ATOM 765 C CA . THR A 1 91 ? 3.826 -6.130 8.821 1.00 87.38 91 THR A CA 1
ATOM 766 C C . THR A 1 91 ? 2.974 -5.262 7.884 1.00 87.38 91 THR A C 1
ATOM 768 O O . THR A 1 91 ? 2.323 -4.313 8.323 1.00 87.38 91 THR A O 1
ATOM 771 N N . ALA A 1 92 ? 2.925 -5.588 6.587 1.00 88.56 92 ALA A N 1
ATOM 772 C CA . ALA A 1 92 ? 2.139 -4.835 5.611 1.00 88.56 92 ALA A CA 1
ATOM 773 C C . ALA A 1 92 ? 0.627 -4.912 5.890 1.00 88.56 92 ALA A C 1
ATOM 775 O O . ALA A 1 92 ? -0.043 -3.875 5.921 1.00 88.56 92 ALA A O 1
ATOM 776 N N . PHE A 1 93 ? 0.082 -6.109 6.130 1.00 87.31 93 PHE A N 1
ATOM 777 C CA . PHE A 1 93 ? -1.351 -6.280 6.392 1.00 87.31 93 PHE A CA 1
ATOM 778 C C . PHE A 1 93 ? -1.777 -5.731 7.753 1.00 87.31 93 PHE A C 1
ATOM 780 O O . PHE A 1 93 ? -2.868 -5.172 7.852 1.00 87.31 93 PHE A O 1
ATOM 787 N N . GLU A 1 94 ? -0.924 -5.781 8.777 1.00 86.38 94 GLU A N 1
ATOM 788 C CA . GLU A 1 94 ? -1.188 -5.105 10.052 1.00 86.38 94 GLU A CA 1
ATOM 789 C C . GLU A 1 94 ? -1.338 -3.590 9.874 1.00 86.38 94 GLU A C 1
ATOM 791 O O . GLU A 1 94 ? -2.261 -2.978 10.424 1.00 86.38 94 GLU A O 1
ATOM 796 N N . ILE A 1 95 ? -0.484 -2.973 9.049 1.00 89.25 95 ILE A N 1
ATOM 797 C CA . ILE A 1 95 ? -0.611 -1.552 8.713 1.00 89.25 95 ILE A CA 1
ATOM 798 C C . ILE A 1 95 ? -1.910 -1.306 7.939 1.00 89.25 95 ILE A C 1
ATOM 800 O O . ILE A 1 95 ? -2.675 -0.417 8.312 1.00 89.25 95 ILE A O 1
ATOM 804 N N . ILE A 1 96 ? -2.204 -2.087 6.896 1.00 88.88 96 ILE A N 1
ATOM 805 C CA . ILE A 1 96 ? -3.427 -1.917 6.093 1.00 88.88 96 ILE A CA 1
ATOM 806 C C . ILE A 1 96 ? -4.676 -2.015 6.976 1.00 88.88 96 ILE A C 1
ATOM 808 O O . ILE A 1 96 ? -5.480 -1.080 6.995 1.00 88.88 96 ILE A O 1
ATOM 812 N N . ASN A 1 97 ? -4.801 -3.085 7.763 1.00 86.06 97 ASN A N 1
ATOM 813 C CA . ASN A 1 97 ? -5.964 -3.355 8.613 1.00 86.06 97 ASN A CA 1
ATOM 814 C C . ASN A 1 97 ? -6.176 -2.277 9.682 1.00 86.06 97 ASN A C 1
ATOM 816 O O . ASN A 1 97 ? -7.307 -2.006 10.087 1.00 86.06 97 ASN A O 1
ATOM 820 N N . ARG A 1 98 ? -5.103 -1.604 10.115 1.00 86.12 98 ARG A N 1
ATOM 821 C CA . ARG A 1 98 ? -5.188 -0.496 11.072 1.00 86.12 98 ARG A CA 1
ATOM 822 C C . ARG A 1 98 ? -5.786 0.782 10.480 1.00 86.12 98 ARG A C 1
ATOM 824 O O . ARG A 1 98 ? -6.382 1.570 11.221 1.00 86.12 98 ARG A O 1
ATOM 831 N N . TYR A 1 99 ? -5.587 1.039 9.188 1.00 85.06 99 TYR A N 1
ATOM 832 C CA . TYR A 1 99 ? -5.939 2.325 8.571 1.00 85.06 99 TYR A CA 1
ATOM 833 C C . TYR A 1 99 ? -7.102 2.247 7.579 1.00 85.06 99 TYR A C 1
ATOM 835 O O . TYR A 1 99 ? -7.804 3.253 7.413 1.00 85.06 99 TYR A O 1
ATOM 843 N N . ILE A 1 100 ? -7.320 1.093 6.944 1.00 86.38 100 ILE A N 1
ATOM 844 C CA . ILE A 1 100 ? -8.256 0.913 5.834 1.00 86.38 100 ILE A CA 1
ATOM 845 C C . ILE A 1 100 ? -9.242 -0.212 6.140 1.00 86.38 100 ILE A C 1
ATOM 847 O O . ILE A 1 100 ? -8.859 -1.355 6.369 1.00 86.38 100 ILE A O 1
ATOM 851 N N . ARG A 1 101 ? -10.537 0.110 6.045 1.00 87.56 101 ARG A N 1
ATOM 852 C CA . ARG A 1 101 ? -11.616 -0.880 6.021 1.00 87.56 101 ARG A CA 1
ATOM 853 C C . ARG A 1 101 ? -12.651 -0.524 4.959 1.00 87.56 101 ARG A C 1
ATOM 855 O O . ARG A 1 101 ? -13.361 0.488 5.065 1.00 87.56 101 ARG A O 1
ATOM 862 N N . PHE A 1 102 ? -12.786 -1.394 3.963 1.00 88.94 102 PHE A N 1
ATOM 863 C CA . PHE A 1 102 ? -13.927 -1.369 3.054 1.00 88.94 102 PHE A CA 1
ATOM 864 C C . PHE A 1 102 ? -15.078 -2.141 3.693 1.00 88.94 102 PHE A C 1
ATOM 866 O O . PHE A 1 102 ? -14.912 -3.260 4.163 1.00 88.94 102 PHE A O 1
ATOM 873 N N . ALA A 1 103 ? -16.236 -1.500 3.766 1.00 90.75 103 ALA A N 1
ATOM 874 C CA . ALA A 1 103 ? -17.404 -2.006 4.467 1.00 90.75 103 ALA A CA 1
ATOM 875 C C . ALA A 1 103 ? -18.645 -1.682 3.648 1.00 90.75 103 ALA A C 1
ATOM 877 O O . ALA A 1 103 ? -18.695 -0.600 3.041 1.00 90.75 103 ALA A O 1
ATOM 878 N N . ASP A 1 104 ? -19.602 -2.600 3.670 1.00 91.75 104 ASP A N 1
ATOM 879 C CA . ASP A 1 104 ? -20.884 -2.461 2.996 1.00 91.75 104 ASP A CA 1
ATOM 880 C C . ASP A 1 104 ? -21.728 -1.431 3.740 1.00 91.75 104 ASP A C 1
ATOM 882 O O . ASP A 1 104 ? -21.812 -1.433 4.971 1.00 91.75 104 ASP A O 1
ATOM 886 N N . LYS A 1 105 ? -22.291 -0.489 2.987 1.00 92.12 105 LYS A N 1
ATOM 887 C CA . LYS A 1 105 ? -23.102 0.584 3.549 1.00 92.12 105 LYS A CA 1
ATOM 888 C C . LYS A 1 105 ? -24.415 -0.005 4.071 1.00 92.12 105 LYS A C 1
ATOM 890 O O . LYS A 1 105 ? -25.139 -0.647 3.320 1.00 92.12 105 LYS A O 1
ATOM 895 N N . ASP A 1 106 ? -24.710 0.253 5.339 1.00 92.00 106 ASP A N 1
ATOM 896 C CA . ASP A 1 106 ? -25.966 -0.121 5.987 1.00 92.00 106 ASP A CA 1
ATOM 897 C C . ASP A 1 106 ? -26.527 1.113 6.701 1.00 92.00 106 ASP A C 1
ATOM 899 O O . ASP A 1 106 ? -26.042 1.504 7.766 1.00 92.00 106 ASP A O 1
ATOM 903 N N . ASP A 1 107 ? -27.519 1.757 6.086 1.00 93.69 107 ASP A N 1
ATOM 904 C CA . ASP A 1 107 ? -28.120 2.996 6.596 1.00 93.69 107 ASP A CA 1
ATOM 905 C C . ASP A 1 107 ? -28.918 2.783 7.895 1.00 93.69 107 ASP A C 1
ATOM 907 O O . ASP A 1 107 ? -29.240 3.747 8.586 1.00 93.69 107 ASP A O 1
ATOM 911 N N . THR A 1 108 ? -29.184 1.529 8.280 1.00 94.50 108 THR A N 1
ATOM 912 C CA . THR A 1 108 ? -29.851 1.194 9.549 1.00 94.50 108 THR A CA 1
ATOM 913 C C . THR A 1 108 ? -28.891 1.150 10.740 1.00 94.50 108 THR A C 1
ATOM 915 O O . THR A 1 108 ? -29.328 1.125 11.891 1.00 94.50 108 THR A O 1
ATOM 918 N N . LYS A 1 109 ? -27.575 1.149 10.490 1.00 93.62 109 LYS A N 1
ATOM 919 C CA . LYS A 1 109 ? -26.536 0.985 11.514 1.00 93.62 109 LYS A CA 1
ATOM 920 C C . LYS A 1 109 ? -25.573 2.160 11.544 1.00 93.62 109 LYS A C 1
ATOM 922 O O . LYS A 1 109 ? -25.342 2.857 10.555 1.00 93.62 109 LYS A O 1
ATOM 927 N N . ARG A 1 110 ? -24.911 2.340 12.691 1.00 90.75 110 ARG A N 1
ATOM 928 C CA . ARG A 1 110 ? -23.780 3.268 12.787 1.00 90.75 110 ARG A CA 1
ATOM 929 C C . ARG A 1 110 ? -22.653 2.786 11.875 1.00 90.75 110 ARG A C 1
ATOM 931 O O . ARG A 1 110 ? -22.393 1.593 11.757 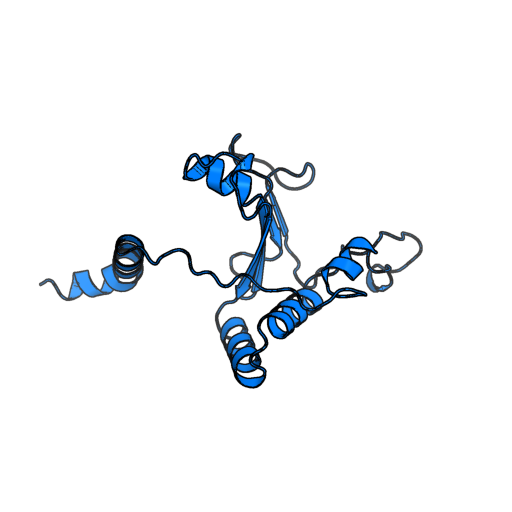1.00 90.75 110 ARG A O 1
ATOM 938 N N . ARG A 1 111 ? -21.915 3.727 11.281 1.00 84.56 111 ARG A N 1
ATOM 939 C CA . ARG A 1 111 ? -20.810 3.435 10.345 1.00 84.56 111 ARG A CA 1
ATOM 940 C C . ARG A 1 111 ? -19.706 2.541 10.930 1.00 84.56 111 ARG A C 1
ATOM 942 O O . ARG A 1 111 ? -19.024 1.848 10.175 1.00 84.56 111 ARG A O 1
ATOM 949 N N . SER A 1 112 ? -19.498 2.565 12.249 1.00 86.25 112 SER A N 1
ATOM 950 C CA . SER A 1 112 ? -18.579 1.653 12.949 1.00 86.25 112 SER A CA 1
ATOM 951 C C . SER A 1 112 ? -18.998 0.190 12.803 1.00 86.25 112 SER A C 1
ATOM 953 O O . SER A 1 112 ? -18.130 -0.670 12.645 1.00 86.25 112 SER A O 1
ATOM 955 N N . ASP A 1 113 ? -20.306 -0.046 12.745 1.00 89.88 113 ASP A N 1
ATOM 956 C CA . ASP A 1 113 ? -20.954 -1.357 12.828 1.00 89.88 113 ASP A CA 1
ATOM 957 C C . ASP A 1 113 ? -21.294 -1.910 11.437 1.00 89.88 113 ASP A C 1
ATOM 959 O O . ASP A 1 113 ? -21.854 -2.997 11.299 1.00 89.88 113 ASP A O 1
ATOM 963 N N . TRP A 1 114 ? -20.946 -1.166 10.383 1.00 94.25 114 TRP A N 1
ATOM 964 C CA . TRP A 1 114 ? -21.001 -1.658 9.014 1.00 94.25 114 TRP A CA 1
ATOM 965 C C . TRP A 1 114 ? -20.106 -2.883 8.861 1.00 94.25 114 TRP A C 1
ATOM 967 O O . TRP A 1 114 ? -18.928 -2.862 9.236 1.00 94.25 114 TRP A O 1
ATOM 977 N N . LYS A 1 115 ? -20.671 -3.935 8.269 1.00 93.06 115 LYS A N 1
ATOM 978 C CA . LYS A 1 115 ? -19.970 -5.188 7.997 1.00 93.06 115 LYS A CA 1
ATOM 979 C C . LYS A 1 115 ? -18.856 -4.942 6.980 1.00 93.06 115 LYS A C 1
ATOM 981 O O . LYS A 1 115 ? -19.061 -4.238 5.992 1.00 93.06 115 LYS A O 1
ATOM 986 N N . THR A 1 116 ? -17.678 -5.516 7.214 1.00 90.56 116 THR A N 1
ATOM 987 C CA . THR A 1 116 ? -16.598 -5.495 6.222 1.00 90.56 116 THR A CA 1
ATOM 988 C C . THR A 1 116 ? -17.070 -6.154 4.927 1.00 90.56 116 THR A C 1
ATOM 990 O O . THR A 1 116 ? -17.715 -7.203 4.962 1.00 90.56 116 THR A O 1
ATOM 993 N N . ASN A 1 117 ? -16.732 -5.539 3.796 1.00 92.44 117 ASN A N 1
ATOM 994 C CA . ASN A 1 117 ? -17.075 -6.064 2.483 1.00 92.44 117 ASN A CA 1
ATOM 995 C C . ASN A 1 117 ? -16.379 -7.415 2.253 1.00 92.44 117 ASN A C 1
ATOM 997 O O . ASN A 1 117 ? -15.197 -7.570 2.556 1.00 92.44 117 ASN A O 1
ATOM 1001 N N . GLU A 1 118 ? -17.094 -8.374 1.674 1.00 90.19 118 GLU A N 1
ATOM 1002 C CA . GLU A 1 118 ? -16.594 -9.739 1.473 1.00 90.19 118 GLU A CA 1
ATOM 1003 C C . GLU A 1 118 ? -15.334 -9.809 0.596 1.00 90.19 118 GLU A C 1
ATOM 1005 O O . GLU A 1 118 ? -14.391 -10.531 0.923 1.00 90.19 118 GLU A O 1
ATOM 1010 N N . ARG A 1 119 ? -15.260 -9.010 -0.478 1.00 89.12 119 ARG A N 1
ATOM 1011 C CA . ARG A 1 119 ? -14.067 -8.960 -1.342 1.00 89.12 119 ARG A CA 1
ATOM 1012 C C . ARG A 1 119 ? -12.870 -8.377 -0.599 1.00 89.12 119 ARG A C 1
ATOM 1014 O O . ARG A 1 119 ? -11.740 -8.803 -0.819 1.00 89.12 119 ARG A O 1
ATOM 1021 N N . TRP A 1 120 ? -13.116 -7.411 0.287 1.00 88.56 120 TRP A N 1
ATOM 1022 C CA . TRP A 1 120 ? -12.064 -6.844 1.124 1.00 88.56 120 TRP A CA 1
ATOM 1023 C C . TRP A 1 120 ? -11.562 -7.837 2.165 1.00 88.56 120 TRP A C 1
ATOM 1025 O O . TRP A 1 120 ? -10.355 -7.981 2.305 1.00 88.56 120 TRP A O 1
ATOM 1035 N N . GLU A 1 121 ? -12.464 -8.557 2.836 1.00 87.50 121 GLU A N 1
ATOM 1036 C CA . GLU A 1 121 ? -12.115 -9.648 3.758 1.00 87.50 121 GLU A CA 1
ATOM 1037 C C . GLU A 1 121 ? -11.221 -10.692 3.075 1.00 87.50 121 GLU A C 1
ATOM 1039 O O . GLU A 1 121 ? -10.178 -11.065 3.614 1.00 87.50 121 GLU A O 1
ATOM 1044 N N . TRP A 1 122 ? -11.575 -11.107 1.855 1.00 85.50 122 TRP A N 1
ATOM 1045 C CA . TRP A 1 122 ? -10.747 -12.017 1.063 1.00 85.50 122 TRP A CA 1
ATOM 1046 C C . TRP A 1 122 ? -9.365 -11.421 0.750 1.00 85.50 122 TRP A C 1
ATOM 1048 O O . TRP A 1 122 ? -8.341 -12.082 0.925 1.00 85.50 122 TRP A O 1
ATOM 1058 N N . PHE A 1 123 ? -9.308 -10.142 0.360 1.00 83.56 123 PHE A N 1
ATOM 1059 C CA . PHE A 1 123 ? -8.052 -9.447 0.063 1.00 83.56 123 PHE A CA 1
ATOM 1060 C C . PHE A 1 123 ? -7.118 -9.312 1.276 1.00 83.56 123 PHE A C 1
ATOM 1062 O O . PHE A 1 123 ? -5.904 -9.410 1.112 1.00 83.56 123 PHE A O 1
ATOM 1069 N N . ILE A 1 124 ? -7.641 -9.086 2.482 1.00 80.88 124 ILE A N 1
ATOM 1070 C CA . ILE A 1 124 ? -6.813 -8.896 3.688 1.00 80.88 124 ILE A CA 1
ATOM 1071 C C . ILE A 1 124 ? -6.438 -10.200 4.398 1.00 80.88 124 ILE A C 1
ATOM 1073 O O . ILE A 1 124 ? -5.742 -10.147 5.410 1.00 80.88 124 ILE A O 1
ATOM 1077 N N . GLY A 1 125 ? -6.864 -11.360 3.886 1.00 73.75 125 GLY A N 1
ATOM 1078 C CA . GLY A 1 125 ? -6.396 -12.655 4.386 1.00 73.75 125 GLY A CA 1
ATOM 1079 C C . GLY A 1 125 ? -7.472 -13.623 4.869 1.00 73.75 125 GLY A C 1
ATOM 1080 O O . GLY A 1 125 ? -7.128 -14.748 5.229 1.00 73.75 125 GLY A O 1
ATOM 1081 N N . LYS A 1 126 ? -8.762 -13.262 4.875 1.00 67.50 126 LYS A N 1
ATOM 1082 C CA . LYS A 1 126 ? -9.810 -14.222 5.241 1.00 67.50 126 LYS A CA 1
ATOM 1083 C C . LYS A 1 126 ? -9.884 -15.311 4.166 1.00 67.50 126 LYS A C 1
ATOM 1085 O O . LYS A 1 126 ? -10.301 -15.048 3.042 1.00 67.50 126 LYS A O 1
ATOM 1090 N N . ASN A 1 127 ? -9.497 -16.534 4.529 1.00 57.09 127 ASN A N 1
ATOM 1091 C CA . ASN A 1 127 ? -9.517 -17.729 3.673 1.00 57.09 127 ASN A CA 1
ATOM 1092 C C . ASN A 1 127 ? -8.522 -17.732 2.489 1.00 57.09 127 ASN A C 1
ATOM 1094 O O . ASN A 1 127 ? -8.815 -18.336 1.458 1.00 57.09 127 ASN A O 1
ATOM 1098 N N . ARG A 1 128 ? -7.342 -17.105 2.610 1.00 61.38 128 ARG A N 1
ATOM 1099 C CA . ARG A 1 128 ? -6.261 -17.242 1.609 1.00 61.38 128 ARG A CA 1
ATOM 1100 C C . ARG A 1 128 ? -4.911 -17.588 2.250 1.00 61.38 128 ARG A C 1
ATOM 1102 O O . ARG A 1 128 ? -4.683 -17.277 3.414 1.00 61.38 128 ARG A O 1
ATOM 1109 N N . GLY A 1 129 ? -4.030 -18.230 1.481 1.00 56.84 129 GLY A N 1
ATOM 1110 C CA . GLY A 1 129 ? -2.647 -18.506 1.888 1.00 56.84 129 GLY A CA 1
ATOM 1111 C C . GLY A 1 129 ? -1.778 -17.244 1.957 1.00 56.84 129 GLY A C 1
ATOM 1112 O O . GLY A 1 129 ? -2.225 -16.154 1.589 1.00 56.84 129 GLY A O 1
ATOM 1113 N N . ALA A 1 130 ? -0.533 -17.411 2.412 1.00 60.44 130 ALA A N 1
ATOM 1114 C CA . ALA A 1 130 ? 0.460 -16.339 2.459 1.00 60.44 130 ALA A CA 1
ATOM 1115 C C . ALA A 1 130 ? 0.650 -15.709 1.069 1.00 60.44 130 ALA A C 1
ATOM 1117 O O . ALA A 1 130 ? 0.893 -16.400 0.075 1.00 60.44 130 ALA A O 1
ATOM 1118 N N . LEU A 1 131 ? 0.518 -14.391 0.991 1.00 66.00 131 LEU A N 1
ATOM 1119 C CA . LEU A 1 131 ? 0.740 -13.610 -0.207 1.00 66.00 131 LEU A CA 1
ATOM 1120 C C . LEU A 1 131 ? 2.235 -13.349 -0.376 1.00 66.00 131 LEU A C 1
ATOM 1122 O O . LEU A 1 131 ? 2.879 -12.665 0.420 1.00 66.00 131 LEU A O 1
ATOM 1126 N N . ARG A 1 132 ? 2.790 -13.855 -1.478 1.00 63.22 132 ARG A N 1
ATOM 1127 C CA . ARG A 1 132 ? 4.164 -13.550 -1.872 1.00 63.22 132 ARG A CA 1
ATOM 1128 C C . ARG A 1 132 ? 4.248 -12.077 -2.260 1.00 63.22 132 ARG A C 1
ATOM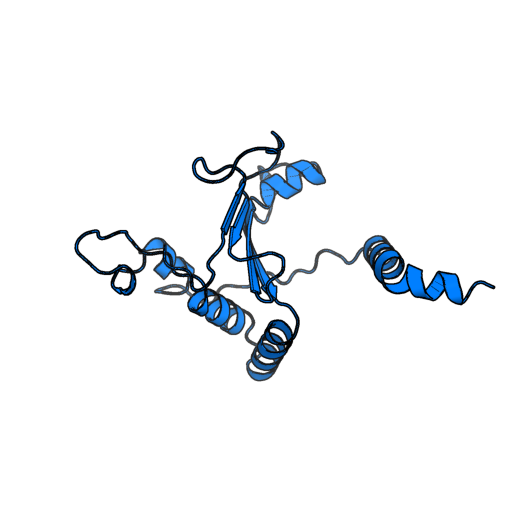 1130 O O . ARG A 1 132 ? 3.896 -11.701 -3.375 1.00 63.22 132 ARG A O 1
ATOM 1137 N N . LEU A 1 133 ? 4.723 -11.241 -1.341 1.00 63.66 133 LEU A N 1
ATOM 1138 C CA . LEU A 1 133 ? 5.103 -9.875 -1.674 1.00 63.66 133 LEU A CA 1
ATOM 1139 C C . LEU A 1 133 ? 6.264 -9.941 -2.670 1.00 63.66 133 LEU A C 1
ATOM 1141 O O . LEU A 1 133 ? 7.346 -10.433 -2.351 1.00 63.66 133 LEU A O 1
ATOM 1145 N N . THR A 1 134 ? 6.031 -9.488 -3.899 1.00 56.50 134 THR A N 1
ATOM 1146 C CA . THR A 1 134 ? 7.077 -9.385 -4.915 1.00 56.50 134 THR A CA 1
ATOM 1147 C C . THR A 1 134 ? 8.023 -8.264 -4.509 1.00 56.50 134 THR A C 1
ATOM 1149 O O . THR A 1 134 ? 7.716 -7.084 -4.666 1.00 56.50 134 THR A O 1
ATOM 1152 N N . THR A 1 135 ? 9.171 -8.639 -3.957 1.00 52.84 135 THR A N 1
ATOM 1153 C CA . THR A 1 135 ? 10.250 -7.716 -3.597 1.00 52.84 135 THR A CA 1
ATOM 1154 C C . THR A 1 135 ? 11.275 -7.555 -4.704 1.00 52.84 135 THR A C 1
ATOM 1156 O O . THR A 1 135 ? 12.296 -6.938 -4.424 1.00 52.84 135 THR A O 1
ATOM 1159 N N . GLN A 1 136 ? 11.032 -8.088 -5.918 1.00 52.69 136 GLN A N 1
ATOM 1160 C CA . GLN A 1 136 ? 11.929 -7.905 -7.063 1.00 52.69 136 GLN A CA 1
ATOM 1161 C C . GLN A 1 136 ? 12.248 -6.408 -7.174 1.00 52.69 136 GLN A C 1
ATOM 1163 O O . GLN A 1 136 ? 11.358 -5.623 -7.522 1.00 52.69 136 GLN A O 1
ATOM 1168 N N . PRO A 1 137 ? 13.460 -5.981 -6.780 1.00 50.88 137 PRO A N 1
ATOM 1169 C CA . PRO A 1 137 ? 13.826 -4.596 -6.934 1.00 50.88 137 PRO A CA 1
ATOM 1170 C C . PRO A 1 137 ? 13.891 -4.366 -8.437 1.00 50.88 137 PRO A C 1
ATOM 1172 O O . PRO A 1 137 ? 14.507 -5.159 -9.149 1.00 50.88 137 PRO A O 1
ATOM 1175 N N . GLU A 1 138 ? 13.263 -3.296 -8.929 1.00 53.28 138 GLU A N 1
ATOM 1176 C CA . GLU A 1 138 ? 13.631 -2.827 -10.263 1.00 53.28 138 GLU A CA 1
ATOM 1177 C C . GLU A 1 138 ? 15.157 -2.677 -10.282 1.00 53.28 138 GLU A C 1
ATOM 1179 O O . GLU A 1 138 ? 15.710 -2.149 -9.303 1.00 53.28 138 GLU A O 1
ATOM 1184 N N . PRO A 1 139 ? 15.846 -3.178 -11.324 1.00 45.91 139 PRO A N 1
ATOM 1185 C CA . PRO 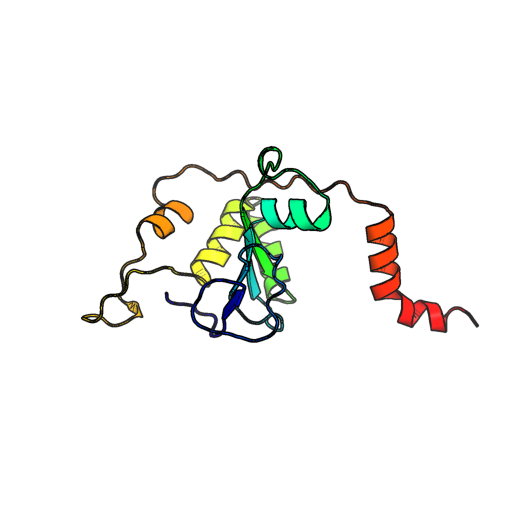A 1 139 ? 17.291 -3.094 -11.393 1.00 45.91 139 PRO A CA 1
ATOM 1186 C C . PRO A 1 139 ? 17.700 -1.642 -11.159 1.00 45.91 139 PRO A C 1
ATOM 1188 O O . PRO A 1 139 ? 17.223 -0.709 -11.806 1.00 45.91 139 PRO A O 1
ATOM 1191 N N . TYR A 1 140 ? 18.516 -1.458 -10.130 1.00 47.88 140 TYR A N 1
ATOM 1192 C CA . TYR A 1 140 ? 18.923 -0.157 -9.640 1.00 47.88 140 TYR A CA 1
ATOM 1193 C C . TYR A 1 140 ? 19.716 0.559 -10.741 1.00 47.88 140 TYR A C 1
ATOM 1195 O O . TYR A 1 140 ? 20.849 0.179 -11.026 1.00 47.88 140 TYR A O 1
ATOM 1203 N N . SER A 1 141 ? 19.127 1.561 -11.403 1.00 58.44 141 SER A N 1
ATOM 1204 C CA . SER A 1 141 ? 19.842 2.320 -12.432 1.00 58.44 141 SER A CA 1
ATOM 1205 C C . SER A 1 141 ? 20.745 3.371 -11.783 1.00 58.44 141 SER A C 1
ATOM 1207 O O . SER A 1 141 ? 20.332 4.108 -10.885 1.00 58.44 141 SER A O 1
ATOM 1209 N N . PHE A 1 142 ? 21.992 3.455 -12.249 1.00 58.69 142 PHE A N 1
ATOM 1210 C CA . PHE A 1 142 ? 22.991 4.423 -11.778 1.00 58.69 142 PHE A CA 1
ATOM 1211 C C . PHE A 1 142 ? 22.483 5.876 -11.853 1.00 58.69 142 PHE A C 1
ATOM 1213 O O . PHE A 1 142 ? 22.739 6.693 -10.967 1.00 58.69 142 PHE A O 1
ATOM 1220 N N . GLU A 1 143 ? 21.664 6.174 -12.861 1.00 62.31 143 GLU A N 1
ATOM 1221 C CA . GLU A 1 143 ? 21.002 7.465 -13.052 1.00 62.31 143 GLU A CA 1
ATOM 1222 C C . GLU A 1 143 ? 20.038 7.827 -11.915 1.00 62.31 143 GLU A C 1
ATOM 1224 O O . GLU A 1 143 ? 19.924 8.996 -11.545 1.00 62.31 143 GLU A O 1
ATOM 1229 N N . ARG A 1 144 ? 19.363 6.841 -11.310 1.00 53.34 144 ARG A N 1
ATOM 1230 C CA . ARG A 1 144 ? 18.452 7.062 -10.177 1.00 53.34 144 ARG A CA 1
ATOM 1231 C C . ARG A 1 144 ? 19.221 7.467 -8.920 1.00 53.34 144 ARG A C 1
ATOM 1233 O O . ARG A 1 144 ? 18.763 8.343 -8.186 1.00 53.34 144 ARG A O 1
ATOM 1240 N N . THR A 1 145 ? 20.397 6.879 -8.706 1.00 58.03 145 THR A N 1
ATOM 1241 C CA . THR A 1 145 ? 21.335 7.241 -7.632 1.00 58.03 145 THR A CA 1
ATOM 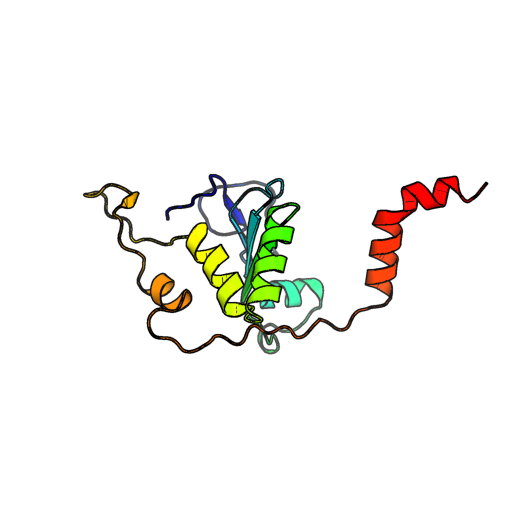1242 C C . THR A 1 145 ? 21.881 8.638 -7.830 1.00 58.03 145 THR A C 1
ATOM 1244 O O . THR A 1 145 ? 21.854 9.437 -6.897 1.00 58.03 145 THR A O 1
ATOM 1247 N N . LEU A 1 146 ? 22.329 8.947 -9.051 1.00 59.84 146 LEU A N 1
ATOM 1248 C CA . LEU A 1 146 ? 22.827 10.272 -9.395 1.00 59.84 146 LEU A CA 1
ATOM 1249 C C . LEU A 1 146 ? 21.743 11.323 -9.212 1.00 59.84 146 LEU A C 1
ATOM 1251 O O . LEU A 1 146 ? 22.001 12.321 -8.558 1.00 59.84 146 LEU A O 1
ATOM 1255 N N . ASN A 1 147 ? 20.518 11.083 -9.681 1.00 62.72 147 ASN A N 1
ATOM 1256 C CA . ASN A 1 147 ? 19.417 12.018 -9.476 1.00 62.72 147 ASN A CA 1
ATOM 1257 C C . ASN A 1 147 ? 19.058 12.178 -7.997 1.00 62.72 147 ASN A C 1
ATOM 1259 O O . ASN A 1 147 ? 18.850 13.302 -7.551 1.00 62.72 147 ASN A O 1
ATOM 1263 N N . TRP A 1 148 ? 19.010 11.103 -7.208 1.00 68.38 148 TRP A N 1
ATOM 1264 C CA . TRP A 1 148 ? 18.758 11.212 -5.769 1.00 68.38 148 TRP A CA 1
ATOM 1265 C C . TRP A 1 148 ? 19.863 12.000 -5.050 1.00 68.38 148 TRP A C 1
ATOM 1267 O O . TRP A 1 148 ? 19.547 12.915 -4.292 1.00 68.38 148 TRP A O 1
ATOM 1277 N N . LEU A 1 149 ? 21.138 11.719 -5.347 1.00 59.06 149 LEU A N 1
ATOM 1278 C CA . LEU A 1 149 ? 22.283 12.493 -4.854 1.00 59.06 149 LEU A CA 1
ATOM 1279 C C . LEU A 1 149 ? 22.140 13.961 -5.267 1.00 59.06 149 LEU A C 1
ATOM 1281 O O . LEU A 1 149 ? 22.115 14.846 -4.420 1.00 59.06 149 LEU A O 1
ATOM 1285 N N . HIS A 1 150 ? 21.933 14.237 -6.550 1.00 55.56 150 HIS A N 1
ATOM 1286 C CA . HIS A 1 150 ? 21.800 15.599 -7.055 1.00 55.56 150 HIS A CA 1
ATOM 1287 C C . HIS A 1 150 ? 20.636 16.357 -6.406 1.00 55.56 150 HIS A C 1
ATOM 1289 O O . HIS A 1 150 ? 20.730 17.558 -6.211 1.00 55.56 150 HIS A O 1
ATOM 1295 N N . HIS A 1 151 ? 19.546 15.694 -6.025 1.00 58.06 151 HIS A N 1
ATOM 1296 C CA . HIS A 1 151 ? 18.411 16.365 -5.386 1.00 58.06 151 HIS A CA 1
ATOM 1297 C C . HIS A 1 151 ? 18.535 16.471 -3.858 1.00 58.06 151 HIS A C 1
ATOM 1299 O O . HIS A 1 151 ? 17.948 17.380 -3.276 1.00 58.06 151 HIS A O 1
ATOM 1305 N N . GLN A 1 152 ? 19.269 15.571 -3.196 1.00 58.84 152 GLN A N 1
ATOM 1306 C CA . GLN A 1 152 ? 19.409 15.556 -1.732 1.00 58.84 152 GLN A CA 1
ATOM 1307 C C . GLN A 1 152 ? 20.669 16.272 -1.229 1.00 58.84 152 GLN A C 1
ATOM 1309 O O . GLN A 1 152 ? 20.628 16.870 -0.157 1.00 58.84 152 GLN A O 1
ATOM 1314 N N . VAL A 1 153 ? 21.771 16.248 -1.988 1.00 55.25 153 VAL A N 1
ATOM 1315 C CA . VAL A 1 153 ? 23.056 16.865 -1.603 1.00 55.25 153 VAL A CA 1
ATOM 1316 C C . VAL A 1 153 ? 23.476 18.061 -2.464 1.00 55.25 153 VAL A C 1
ATOM 1318 O O . VAL A 1 153 ? 24.474 18.698 -2.132 1.00 55.25 153 VAL A O 1
ATOM 1321 N N . ALA A 1 154 ? 22.726 18.458 -3.506 1.00 53.75 154 ALA A N 1
ATOM 1322 C CA . ALA A 1 154 ? 23.042 19.693 -4.248 1.00 53.75 154 ALA A CA 1
ATOM 1323 C C . ALA A 1 154 ? 23.123 20.967 -3.386 1.00 53.75 154 ALA A C 1
ATOM 1325 O O . ALA A 1 154 ? 24.005 21.782 -3.664 1.00 53.75 154 ALA A O 1
ATOM 1326 N N . PRO A 1 155 ? 22.281 21.177 -2.349 1.00 52.25 155 PRO A N 1
ATOM 1327 C CA . PRO A 1 155 ? 22.423 22.354 -1.493 1.00 52.25 155 PRO A CA 1
ATOM 1328 C C . PRO A 1 155 ? 23.780 22.395 -0.775 1.00 52.25 155 PRO A C 1
ATOM 1330 O O . PRO A 1 155 ? 24.351 23.467 -0.603 1.00 52.25 155 PRO A O 1
ATOM 1333 N N . THR A 1 156 ? 24.318 21.231 -0.403 1.00 50.50 156 THR A N 1
ATOM 1334 C CA . THR A 1 156 ? 25.579 21.079 0.336 1.00 50.50 156 THR A CA 1
ATOM 1335 C C . THR A 1 156 ? 26.801 21.108 -0.585 1.00 50.50 156 THR A C 1
ATOM 1337 O O . THR A 1 156 ? 27.817 21.705 -0.241 1.00 50.50 156 THR A O 1
ATOM 1340 N N . LEU A 1 157 ? 26.698 20.522 -1.782 1.00 51.06 157 LEU A N 1
ATOM 1341 C CA . LEU A 1 157 ? 27.773 20.512 -2.782 1.00 51.06 157 LEU A CA 1
ATOM 1342 C C . LEU A 1 157 ? 28.078 21.910 -3.331 1.00 51.06 157 LEU A C 1
ATOM 1344 O O . LEU A 1 157 ? 29.239 22.223 -3.562 1.00 51.06 157 LEU A O 1
ATOM 1348 N N . LYS A 1 158 ? 27.066 22.779 -3.457 1.00 50.59 158 LYS A N 1
ATOM 1349 C CA . LYS A 1 158 ? 27.249 24.166 -3.916 1.00 50.59 158 LYS A CA 1
ATOM 1350 C C . LYS A 1 158 ? 28.073 25.026 -2.943 1.00 50.59 158 LYS A C 1
ATOM 1352 O O . LYS A 1 158 ? 28.635 26.033 -3.354 1.00 50.59 158 LYS A O 1
ATOM 1357 N N . ILE A 1 159 ? 28.129 24.641 -1.665 1.00 51.69 159 ILE A N 1
ATOM 1358 C CA . ILE A 1 159 ? 28.899 25.332 -0.616 1.00 51.69 159 ILE A CA 1
ATOM 1359 C C . ILE A 1 159 ? 30.355 24.833 -0.580 1.00 51.69 159 ILE A C 1
ATOM 1361 O O . ILE A 1 159 ? 31.246 25.584 -0.200 1.00 51.69 159 ILE A O 1
ATOM 1365 N N . ALA A 1 160 ? 30.608 23.588 -0.999 1.00 50.78 160 ALA A N 1
ATOM 1366 C CA . ALA A 1 160 ? 31.943 22.986 -1.018 1.00 50.78 160 ALA A CA 1
ATOM 1367 C C . ALA A 1 160 ? 32.758 23.305 -2.288 1.00 50.78 160 ALA A C 1
ATOM 1369 O O . ALA A 1 160 ? 33.949 23.017 -2.331 1.00 50.78 160 ALA A O 1
ATOM 1370 N N . SER A 1 161 ? 32.130 23.881 -3.315 1.00 46.22 161 SER A N 1
ATOM 1371 C CA . SER A 1 161 ? 32.774 24.314 -4.560 1.00 46.22 161 SER A CA 1
ATOM 1372 C C . SER A 1 161 ? 33.037 25.828 -4.565 1.00 46.22 161 SER A C 1
ATOM 1374 O O . SER A 1 161 ? 32.453 26.549 -5.379 1.00 46.22 161 SER A O 1
ATOM 1376 N N . ILE A 1 162 ? 33.869 26.292 -3.625 1.00 41.16 162 ILE A N 1
ATOM 1377 C CA . ILE A 1 162 ? 34.565 27.592 -3.672 1.00 41.16 162 ILE A CA 1
ATOM 1378 C C . ILE A 1 162 ? 36.004 27.329 -4.106 1.00 41.16 162 ILE A C 1
ATOM 1380 O O . ILE A 1 162 ? 36.596 26.372 -3.558 1.00 41.16 162 ILE A O 1
#

Secondary structure (DSSP, 8-state):
-EESSS-EEEESSSSS--S---TTPPPEEEES-TTSSEEEEEEEHHHHHHHHH---TTT-S-SEEEEEEE-HHHHHHHHHHHHHH--HHHHHHHHHHHHEE-B---TTS-GGGPPBPHHHHHHHTTT---------PPP--HHHHHHHHHHHHHHHHHHH--

Radius of gyration: 19.29 Å; chains: 1; bounding box: 64×46×39 Å

Organism: Staphylococcus aureus (NCBI:txid1280)